Protein AF-A0A954LG78-F1 (afdb_monomer)

Sequence (142 aa):
MKSSSQIRTREELIYALCRAAEIEHGLTCIYLFAAFSMKRFLSEGLDEVQQDQVRNWEAVVLAVAKQEMEHLGIVCNLLNSIGAPQHFSRPNLPQPAEYYQTEFPFSLEPFSLATIQMFMEFEKPATNDFAEGEVEGDGLVP

Foldseek 3Di:
DPDPPDDDDPVSVLVVLLLLLQVLLLLLQQLVLQLVLFDQDVVVVDDPVRNVVNVVVSVVSVVVSVVSVVSLVVSQVVCVVSPHHRHNDYDDDFAACVVSVFPGTRHNDYHDPVSVVSVCRVPPDDPDPPPDDDPPPPDPDD

Radius of gyration: 19.02 Å; Cα contacts (8 Å, |Δi|>4): 124; chains: 1; bounding box: 38×39×64 Å

Structure (mmCIF, N/CA/C/O backbone):
data_AF-A0A954LG78-F1
#
_entry.id   AF-A0A954LG78-F1
#
loop_
_atom_site.group_PDB
_atom_site.id
_atom_site.type_symbol
_atom_site.label_atom_id
_atom_site.label_alt_id
_atom_site.label_comp_id
_atom_site.label_asym_id
_atom_site.label_entity_id
_atom_site.label_seq_id
_atom_site.pdbx_PDB_ins_code
_atom_site.Cartn_x
_atom_site.Cartn_y
_atom_site.Cartn_z
_atom_site.occupancy
_atom_site.B_iso_or_equiv
_atom_site.auth_seq_id
_atom_site.auth_comp_id
_atom_site.auth_asym_id
_atom_site.auth_atom_id
_atom_site.pdbx_PDB_model_num
ATOM 1 N N . MET A 1 1 ? -1.291 20.309 -20.235 1.00 33.53 1 MET A N 1
ATOM 2 C CA . MET A 1 1 ? -0.930 19.378 -21.328 1.00 33.53 1 MET A CA 1
ATOM 3 C C . MET A 1 1 ? -0.207 18.192 -20.706 1.00 33.53 1 MET A C 1
ATOM 5 O O . MET A 1 1 ? 0.973 18.323 -20.410 1.00 33.53 1 MET A O 1
ATOM 9 N N . LYS A 1 2 ? -0.892 17.077 -20.418 1.00 39.94 2 LYS A N 1
ATOM 10 C CA . LYS A 1 2 ? -0.197 15.839 -20.029 1.00 39.94 2 LYS A CA 1
ATOM 11 C C . LYS A 1 2 ? 0.334 15.217 -21.318 1.00 39.94 2 LYS A C 1
ATOM 13 O O . LYS A 1 2 ? -0.435 14.685 -22.109 1.00 39.94 2 LYS A O 1
ATOM 18 N N . SER A 1 3 ? 1.630 15.378 -21.574 1.00 42.88 3 SER A N 1
ATOM 19 C CA . SER A 1 3 ? 2.309 14.558 -22.572 1.00 42.88 3 SER A CA 1
ATOM 20 C C . SER A 1 3 ? 2.179 13.117 -22.097 1.00 42.88 3 SER A C 1
ATOM 22 O O . SER A 1 3 ? 2.699 12.796 -21.032 1.00 42.88 3 SER A O 1
ATOM 24 N N . SER A 1 4 ? 1.478 12.268 -22.849 1.00 53.97 4 SER A N 1
ATOM 25 C CA . SER A 1 4 ? 1.637 10.820 -22.719 1.00 53.97 4 SER A CA 1
ATOM 26 C C . SER A 1 4 ? 3.121 10.536 -22.943 1.00 53.97 4 SER A C 1
ATOM 28 O O . SER A 1 4 ? 3.626 10.653 -24.061 1.00 53.97 4 SER A O 1
ATOM 30 N N . SER A 1 5 ? 3.871 10.316 -21.863 1.00 66.12 5 SER A N 1
ATOM 31 C CA . SER A 1 5 ? 5.272 9.919 -21.938 1.00 66.12 5 SER A CA 1
ATOM 32 C C . SER A 1 5 ? 5.286 8.457 -22.351 1.00 66.12 5 SER A C 1
ATOM 34 O O . SER A 1 5 ? 5.368 7.556 -21.521 1.00 66.12 5 SER A O 1
ATOM 36 N N . GLN A 1 6 ? 5.097 8.236 -23.648 1.00 86.75 6 GLN A N 1
ATOM 37 C CA . GLN A 1 6 ? 5.183 6.925 -24.262 1.00 86.75 6 GLN A CA 1
ATOM 38 C C . GLN A 1 6 ? 6.526 6.291 -23.878 1.00 86.75 6 GLN A C 1
ATOM 40 O O . GLN A 1 6 ? 7.576 6.866 -24.162 1.00 86.75 6 GLN A O 1
ATOM 45 N N . ILE A 1 7 ? 6.484 5.121 -23.243 1.00 92.25 7 ILE A N 1
ATOM 46 C CA . ILE A 1 7 ? 7.669 4.312 -22.945 1.00 92.25 7 ILE A CA 1
ATOM 47 C C . ILE A 1 7 ? 8.190 3.757 -24.274 1.00 92.25 7 ILE A C 1
ATOM 49 O O . ILE A 1 7 ? 7.445 3.098 -24.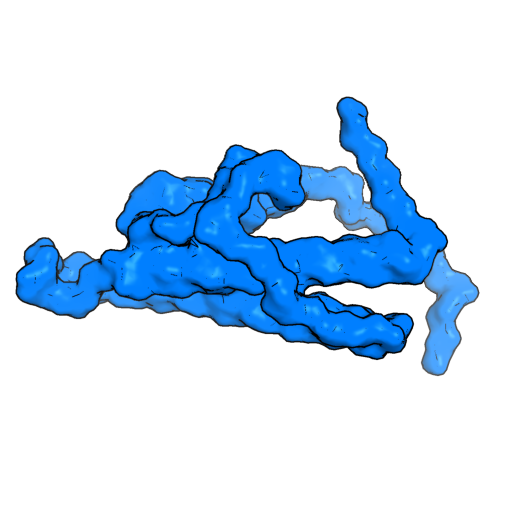999 1.00 92.25 7 ILE A O 1
ATOM 53 N N . ARG A 1 8 ? 9.443 4.055 -24.627 1.00 94.38 8 ARG A N 1
ATOM 54 C CA . ARG A 1 8 ? 10.042 3.695 -25.926 1.00 94.38 8 ARG A CA 1
ATOM 55 C C . ARG A 1 8 ? 11.259 2.793 -25.796 1.00 94.38 8 ARG A C 1
ATOM 57 O O . ARG A 1 8 ? 11.648 2.158 -26.772 1.00 94.38 8 ARG A O 1
ATOM 64 N N . THR A 1 9 ? 11.860 2.737 -24.615 1.00 96.12 9 THR A N 1
ATOM 65 C CA . THR A 1 9 ? 13.074 1.962 -24.350 1.00 96.12 9 THR A CA 1
ATOM 66 C C . THR A 1 9 ? 12.887 0.997 -23.185 1.00 96.12 9 THR A C 1
ATOM 68 O O . THR A 1 9 ? 12.005 1.162 -22.338 1.00 96.12 9 THR A O 1
ATOM 71 N N . ARG A 1 10 ? 13.747 -0.025 -23.126 1.00 96.75 10 ARG A N 1
ATOM 72 C CA . ARG A 1 10 ? 13.764 -0.989 -22.021 1.00 96.75 10 ARG A CA 1
ATOM 73 C C . ARG A 1 10 ? 14.113 -0.305 -20.700 1.00 96.75 10 ARG A C 1
ATOM 75 O O . ARG A 1 10 ? 13.547 -0.645 -19.669 1.00 96.75 10 ARG A O 1
ATOM 82 N N . GLU A 1 11 ? 15.021 0.660 -20.728 1.00 97.06 11 GLU A N 1
ATOM 83 C CA . GLU A 1 11 ? 15.466 1.412 -19.556 1.00 97.06 11 GLU A CA 1
ATOM 84 C C . GLU A 1 11 ? 14.338 2.284 -18.992 1.00 97.06 11 GLU A C 1
ATOM 86 O O . GLU A 1 11 ? 14.126 2.297 -17.781 1.00 97.06 11 GLU A O 1
ATOM 91 N N . GLU A 1 12 ? 13.564 2.946 -19.858 1.00 96.12 12 GLU A N 1
ATOM 92 C CA . GLU A 1 12 ? 12.360 3.685 -19.455 1.00 96.12 12 GLU A CA 1
ATOM 93 C C . GLU A 1 12 ? 11.303 2.756 -18.846 1.00 96.12 12 GLU A C 1
ATOM 95 O O . GLU A 1 12 ? 10.692 3.112 -17.839 1.00 96.12 12 GLU A O 1
ATOM 100 N N . LEU A 1 13 ? 11.113 1.556 -19.411 1.00 97.06 13 LEU A N 1
ATOM 101 C CA . LEU A 1 13 ? 10.191 0.562 -18.857 1.00 97.06 13 LEU A CA 1
ATOM 102 C C . LEU A 1 13 ? 10.637 0.091 -17.469 1.00 97.06 13 LEU A C 1
ATOM 104 O O . LEU A 1 13 ? 9.825 0.042 -16.550 1.00 97.06 13 LEU A O 1
ATOM 108 N N . ILE A 1 14 ? 11.923 -0.227 -17.299 1.00 98.06 14 ILE A N 1
ATOM 109 C CA . ILE A 1 14 ? 12.484 -0.623 -15.999 1.00 98.06 14 ILE A CA 1
ATOM 110 C C . ILE A 1 14 ? 12.296 0.497 -14.983 1.00 98.06 14 ILE A C 1
ATOM 112 O O . ILE A 1 14 ? 11.844 0.235 -13.873 1.00 98.06 14 ILE A O 1
ATOM 116 N N . TYR A 1 15 ? 12.595 1.741 -15.361 1.00 96.25 15 TYR A N 1
ATOM 117 C CA . TYR A 1 15 ? 12.385 2.887 -14.486 1.00 96.25 15 TYR A CA 1
ATOM 118 C C . TYR A 1 15 ? 10.914 3.008 -14.070 1.00 96.25 15 TYR A C 1
ATOM 120 O O . TYR A 1 15 ? 10.629 3.107 -12.879 1.00 96.25 15 TYR A O 1
ATOM 128 N N . ALA A 1 16 ? 9.979 2.932 -15.021 1.00 96.50 16 ALA A N 1
ATOM 129 C CA . ALA A 1 16 ? 8.548 2.990 -14.733 1.00 96.50 16 ALA A CA 1
ATOM 130 C C . ALA A 1 16 ? 8.090 1.853 -13.803 1.00 96.50 16 ALA A C 1
ATOM 132 O O . ALA A 1 16 ? 7.332 2.099 -12.869 1.00 96.50 16 ALA A O 1
ATOM 133 N N . LEU A 1 17 ? 8.589 0.631 -14.001 1.00 97.81 17 LEU A N 1
ATOM 134 C CA . LEU A 1 17 ? 8.281 -0.511 -13.139 1.00 97.81 17 LEU A CA 1
ATOM 135 C C . LEU A 1 17 ? 8.889 -0.368 -11.737 1.00 97.81 17 LEU A C 1
ATOM 137 O O . LEU A 1 17 ? 8.213 -0.659 -10.758 1.00 97.81 17 LEU A O 1
ATOM 141 N N . CYS A 1 18 ? 10.121 0.132 -11.597 1.00 97.88 18 CYS A N 1
ATOM 142 C CA . CYS A 1 18 ? 10.683 0.431 -10.275 1.00 97.88 18 CYS A CA 1
ATOM 143 C C . CYS A 1 18 ? 9.861 1.506 -9.553 1.00 97.88 18 CYS A C 1
ATOM 145 O O . CYS A 1 18 ? 9.597 1.383 -8.360 1.00 97.88 18 CYS A O 1
ATOM 147 N N . ARG A 1 19 ? 9.398 2.529 -10.281 1.00 96.88 19 ARG A N 1
ATOM 148 C CA . ARG A 1 19 ? 8.498 3.559 -9.746 1.00 96.88 19 ARG A CA 1
ATOM 149 C C . ARG A 1 19 ? 7.151 2.984 -9.318 1.00 96.88 19 ARG A C 1
ATOM 151 O O . ARG A 1 19 ? 6.672 3.345 -8.249 1.00 96.88 19 ARG A O 1
ATOM 158 N N . ALA A 1 20 ? 6.578 2.070 -10.098 1.00 97.25 20 ALA A N 1
ATOM 159 C CA . ALA A 1 20 ? 5.372 1.350 -9.706 1.00 97.25 20 ALA A CA 1
ATOM 160 C C . ALA A 1 20 ? 5.614 0.538 -8.424 1.00 97.25 20 ALA A C 1
ATOM 162 O O . ALA A 1 20 ? 4.882 0.703 -7.459 1.00 97.25 20 ALA A O 1
ATOM 163 N N . ALA A 1 21 ? 6.700 -0.237 -8.344 1.00 98.31 21 ALA A N 1
ATOM 164 C CA . ALA A 1 21 ? 7.028 -1.022 -7.152 1.00 98.31 21 ALA A CA 1
ATOM 165 C C . ALA A 1 21 ? 7.172 -0.161 -5.881 1.00 98.31 21 ALA A C 1
ATOM 167 O O . ALA A 1 21 ? 6.738 -0.561 -4.801 1.00 98.31 21 ALA A O 1
ATOM 168 N N . GLU A 1 22 ? 7.749 1.039 -6.000 1.00 97.88 22 GLU A N 1
ATOM 169 C CA . GLU A 1 22 ? 7.823 2.004 -4.897 1.00 97.88 22 GLU A CA 1
ATOM 170 C C . GLU A 1 22 ? 6.442 2.465 -4.420 1.00 97.88 22 GLU A C 1
ATOM 172 O O . GLU A 1 22 ? 6.231 2.584 -3.209 1.00 97.88 22 GLU A O 1
ATOM 177 N N . ILE A 1 23 ? 5.519 2.705 -5.358 1.00 97.19 23 ILE A N 1
ATOM 178 C CA . ILE A 1 23 ? 4.135 3.101 -5.077 1.00 97.19 23 ILE A CA 1
ATOM 179 C C . ILE A 1 23 ? 3.399 1.963 -4.367 1.00 97.19 23 ILE A C 1
ATOM 181 O O . ILE A 1 23 ? 2.952 2.179 -3.243 1.00 97.19 23 ILE A O 1
ATOM 185 N N . GLU A 1 24 ? 3.368 0.756 -4.943 1.00 98.12 24 GLU A N 1
ATOM 186 C CA . GLU A 1 24 ? 2.668 -0.411 -4.371 1.00 98.12 24 GLU A CA 1
ATOM 187 C C . GLU A 1 24 ? 3.184 -0.731 -2.954 1.00 98.12 24 GLU A C 1
ATOM 189 O O . GLU A 1 24 ? 2.428 -0.937 -2.000 1.00 98.12 24 GLU A O 1
ATOM 194 N N . HIS A 1 25 ? 4.509 -0.701 -2.758 1.00 98.25 25 HIS A N 1
ATOM 195 C CA . HIS A 1 25 ? 5.101 -0.921 -1.437 1.00 98.25 25 HIS A CA 1
ATOM 196 C C . HIS A 1 25 ? 4.804 0.239 -0.468 1.00 98.25 25 HIS A C 1
ATOM 198 O O . HIS A 1 25 ? 4.597 0.032 0.732 1.00 98.25 25 HIS A O 1
ATOM 204 N N . GLY A 1 26 ? 4.801 1.480 -0.960 1.00 97.69 26 GLY A N 1
ATOM 205 C CA . GLY A 1 26 ? 4.391 2.665 -0.209 1.00 97.69 26 GLY A CA 1
ATOM 206 C C . GLY A 1 26 ? 2.962 2.543 0.316 1.00 97.69 26 GLY A C 1
ATOM 207 O O . GLY A 1 26 ? 2.756 2.627 1.529 1.00 97.69 26 GLY A O 1
ATOM 208 N N . LEU A 1 27 ? 2.015 2.280 -0.584 1.00 97.75 27 LEU A N 1
ATOM 209 C CA . LEU A 1 27 ? 0.595 2.106 -0.293 1.00 97.75 27 LEU A CA 1
ATOM 210 C C . LEU A 1 27 ? 0.360 0.944 0.670 1.00 97.75 27 LEU A C 1
ATOM 212 O O . LEU A 1 27 ? -0.290 1.141 1.696 1.00 97.75 27 LEU A O 1
ATOM 216 N N . THR A 1 28 ? 1.003 -0.209 0.449 1.00 98.38 28 THR A N 1
ATOM 217 C CA . THR A 1 28 ? 0.979 -1.344 1.391 1.00 98.38 28 THR A CA 1
ATOM 218 C C . THR A 1 28 ? 1.265 -0.889 2.830 1.00 98.38 28 THR A C 1
ATOM 220 O O . THR A 1 28 ? 0.520 -1.209 3.757 1.00 98.38 28 THR A O 1
ATOM 223 N N . CYS A 1 29 ? 2.343 -0.124 3.047 1.00 98.25 29 CYS A N 1
ATOM 224 C CA . CYS A 1 29 ? 2.702 0.351 4.385 1.00 98.25 29 CYS A CA 1
ATOM 225 C C . CYS A 1 29 ? 1.686 1.339 4.966 1.00 98.25 29 CYS A C 1
ATOM 227 O O . CYS A 1 29 ? 1.414 1.282 6.166 1.00 98.25 29 CYS A O 1
ATOM 229 N N . ILE A 1 30 ? 1.148 2.238 4.142 1.00 98.31 30 ILE A N 1
ATOM 230 C CA . ILE A 1 30 ? 0.159 3.231 4.570 1.00 98.31 30 ILE A CA 1
ATOM 231 C C . ILE A 1 30 ? -1.139 2.529 5.000 1.00 98.31 30 ILE A C 1
ATOM 233 O O . ILE A 1 30 ? -1.640 2.796 6.094 1.00 98.31 30 ILE A O 1
ATOM 237 N N . TYR A 1 31 ? -1.639 1.581 4.202 1.00 98.69 31 TYR A N 1
ATOM 238 C CA . TYR A 1 31 ? -2.837 0.807 4.532 1.00 98.69 31 TYR A CA 1
ATOM 239 C C . TYR A 1 31 ? -2.654 -0.027 5.805 1.00 98.69 31 TYR A C 1
ATOM 241 O O . TYR A 1 31 ? -3.519 -0.007 6.682 1.00 98.69 31 TYR A O 1
ATOM 249 N N . LEU A 1 32 ? -1.511 -0.710 5.958 1.00 98.75 32 LEU A N 1
ATOM 250 C CA . LEU A 1 32 ? -1.203 -1.472 7.175 1.00 98.75 32 LEU A CA 1
ATOM 251 C C . LEU A 1 32 ? -1.164 -0.581 8.419 1.00 98.75 32 LEU A C 1
ATOM 253 O O . LEU A 1 32 ? -1.705 -0.955 9.458 1.00 98.75 32 LEU A O 1
ATOM 257 N N . PHE A 1 33 ? -0.535 0.591 8.327 1.00 98.69 33 PHE A N 1
ATOM 258 C CA . PHE A 1 33 ? -0.465 1.520 9.450 1.00 98.69 33 PHE A CA 1
ATOM 259 C C . PHE A 1 33 ? -1.857 2.008 9.861 1.00 98.69 33 PHE A C 1
ATOM 261 O O . PHE A 1 33 ? -2.196 1.962 11.045 1.00 98.69 33 PHE A O 1
ATOM 268 N N . ALA A 1 34 ? -2.686 2.407 8.891 1.00 98.62 34 ALA A N 1
ATOM 269 C CA . ALA A 1 34 ? -4.057 2.821 9.157 1.00 98.62 34 ALA A CA 1
ATOM 270 C C . ALA A 1 34 ? -4.859 1.688 9.816 1.00 98.62 34 ALA A C 1
ATOM 272 O O . ALA A 1 34 ? -5.436 1.906 10.881 1.00 98.62 34 ALA A O 1
ATOM 273 N N . ALA A 1 35 ? -4.825 0.469 9.266 1.00 98.62 35 ALA A N 1
ATOM 274 C CA . ALA A 1 35 ? -5.506 -0.689 9.849 1.00 98.62 35 ALA A CA 1
ATOM 275 C C . ALA A 1 35 ? -5.063 -0.959 11.297 1.00 98.62 35 ALA A C 1
ATOM 277 O O . ALA A 1 35 ? -5.892 -1.104 12.192 1.00 98.62 35 ALA A O 1
ATOM 278 N N . PHE A 1 36 ? -3.755 -0.953 11.563 1.00 98.50 36 PHE A N 1
ATOM 279 C CA . PHE A 1 36 ? -3.212 -1.241 12.894 1.00 98.50 36 PHE A CA 1
ATOM 280 C C . PHE A 1 36 ? -3.363 -0.110 13.913 1.00 98.50 36 PHE A C 1
ATOM 282 O O . PHE A 1 36 ? -3.108 -0.327 15.096 1.00 98.50 36 PHE A O 1
ATOM 289 N N . SER A 1 37 ? -3.801 1.072 13.487 1.00 98.38 37 SER A N 1
ATOM 290 C CA . SER A 1 37 ? -4.158 2.168 14.392 1.00 98.38 37 SER A CA 1
ATOM 291 C C . SER A 1 37 ? -5.612 2.112 14.886 1.00 98.38 37 SER A C 1
ATOM 293 O O . SER A 1 37 ? -5.995 2.895 15.757 1.00 98.38 37 SER A O 1
ATOM 295 N N . MET A 1 38 ? -6.437 1.218 14.328 1.00 98.38 38 MET A N 1
ATOM 296 C CA . MET A 1 38 ? -7.838 1.061 14.717 1.00 98.38 38 MET A CA 1
ATOM 297 C C . MET A 1 38 ? -7.954 0.427 16.109 1.00 98.38 38 MET A C 1
ATOM 299 O O . MET A 1 38 ? -7.166 -0.440 16.488 1.00 98.38 38 MET A O 1
ATOM 303 N N . LYS A 1 39 ? -8.970 0.848 16.868 1.00 97.88 39 LYS A N 1
ATOM 304 C CA . LYS A 1 39 ? -9.302 0.260 18.174 1.00 97.88 39 LYS A CA 1
ATOM 305 C C . LYS A 1 39 ? -9.733 -1.200 18.011 1.00 97.88 39 LYS A C 1
ATOM 307 O O . LYS A 1 39 ? -10.419 -1.541 17.054 1.00 97.88 39 LYS A O 1
ATOM 312 N N . ARG A 1 40 ? -9.392 -2.057 18.971 1.00 96.44 40 ARG A N 1
ATOM 313 C CA . ARG A 1 40 ? -9.657 -3.506 18.930 1.00 96.44 40 ARG A CA 1
ATOM 314 C C . ARG A 1 40 ? -10.471 -4.015 20.111 1.00 96.44 40 ARG A C 1
ATOM 316 O O . ARG A 1 40 ? -11.118 -5.054 19.991 1.00 96.44 40 ARG A O 1
ATOM 323 N N . PHE A 1 41 ? -10.457 -3.318 21.241 1.00 96.38 41 PHE A N 1
ATOM 324 C CA . PHE A 1 41 ? -11.014 -3.794 22.504 1.00 96.38 41 PHE A CA 1
ATOM 325 C C . PHE A 1 41 ? -12.101 -2.864 23.050 1.00 96.38 41 PHE A C 1
ATOM 327 O O . PHE A 1 41 ? -12.016 -1.643 22.932 1.00 96.38 4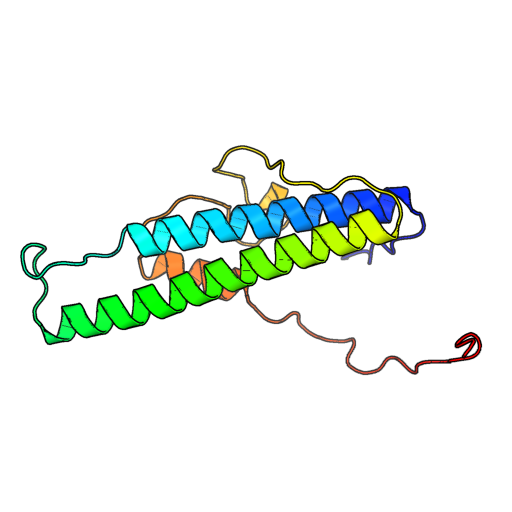1 PHE A O 1
ATOM 334 N N . LEU A 1 42 ? -13.082 -3.438 23.757 1.00 96.31 42 LEU A N 1
ATOM 335 C CA . LEU A 1 42 ? -14.128 -2.679 24.462 1.00 96.31 42 LEU A CA 1
ATOM 336 C C . LEU A 1 42 ? -13.542 -1.672 25.471 1.00 96.31 42 LEU A C 1
ATOM 338 O O . LEU A 1 42 ? -14.075 -0.579 25.653 1.00 96.31 42 LEU A O 1
ATOM 342 N N . SER A 1 43 ? -12.389 -1.992 26.078 1.00 96.94 43 SER A N 1
ATOM 343 C CA . SER A 1 43 ? -11.669 -1.104 27.005 1.00 96.94 43 SER A CA 1
ATOM 344 C C . SER A 1 43 ? -11.173 0.197 26.369 1.00 96.94 43 SER A C 1
ATOM 346 O O . SER A 1 43 ? -10.804 1.122 27.085 1.00 96.94 43 SER A O 1
ATOM 348 N N . GLU A 1 44 ? -11.165 0.292 25.039 1.00 96.06 44 GLU A N 1
ATOM 349 C CA . GLU A 1 44 ? -10.802 1.503 24.297 1.00 96.06 44 GLU A CA 1
ATOM 350 C C . GLU A 1 44 ? -12.009 2.432 24.070 1.00 96.06 44 GLU A C 1
ATOM 352 O O . GLU A 1 44 ? -11.924 3.409 23.318 1.00 96.06 44 GLU A O 1
ATOM 357 N N . GLY A 1 45 ? -13.140 2.148 24.726 1.00 96.62 45 GLY A N 1
ATOM 358 C CA . GLY A 1 45 ? -14.365 2.943 24.657 1.00 96.62 45 GLY A CA 1
ATOM 359 C C . GLY A 1 45 ? -15.239 2.608 23.452 1.00 96.62 45 GLY A C 1
ATOM 360 O O . GLY A 1 45 ? -15.870 3.510 22.908 1.00 96.62 45 GLY A O 1
ATOM 361 N N . LEU A 1 46 ? -15.226 1.345 23.016 1.00 97.38 46 LEU A N 1
ATOM 362 C CA . LEU A 1 46 ? -16.160 0.809 22.026 1.00 97.38 46 LEU A CA 1
ATOM 363 C C . LEU A 1 46 ? -17.259 0.015 22.736 1.00 97.38 46 LEU A C 1
ATOM 365 O O . LEU A 1 46 ? -16.974 -0.697 23.701 1.00 97.38 46 LEU A O 1
ATOM 369 N N . ASP A 1 47 ? -18.487 0.092 22.233 1.00 97.88 47 ASP A N 1
ATOM 370 C CA . ASP A 1 47 ? -19.491 -0.940 22.505 1.00 97.88 47 ASP A CA 1
ATOM 371 C C . ASP A 1 47 ? -19.291 -2.170 21.591 1.00 97.88 47 ASP A C 1
ATOM 373 O O . ASP A 1 47 ? -18.467 -2.154 20.675 1.00 97.88 47 ASP A O 1
ATOM 377 N N . GLU A 1 48 ? -20.016 -3.262 21.852 1.00 97.69 48 GLU A N 1
ATOM 378 C CA . GLU A 1 48 ? -19.887 -4.520 21.093 1.00 97.69 48 GLU A CA 1
ATOM 379 C C . GLU A 1 48 ? -20.229 -4.349 19.604 1.00 97.69 48 GLU A C 1
ATOM 381 O O . GLU A 1 48 ? -19.555 -4.906 18.737 1.00 97.69 48 GLU A O 1
ATOM 386 N N . VAL A 1 49 ? -21.227 -3.519 19.288 1.00 98.06 49 VAL A N 1
ATOM 387 C CA . VAL A 1 49 ? -21.654 -3.265 17.905 1.00 98.06 49 VAL A CA 1
ATOM 388 C C . VAL A 1 49 ? -20.584 -2.468 17.160 1.00 98.06 49 VAL A C 1
ATOM 390 O O . VAL A 1 49 ? -20.236 -2.793 16.025 1.00 98.06 49 VAL A O 1
ATOM 393 N N . GLN A 1 50 ? -20.030 -1.442 17.800 1.00 97.94 50 GLN A N 1
ATOM 394 C CA . GLN A 1 50 ? -18.931 -0.643 17.273 1.00 97.94 50 GLN A CA 1
ATOM 395 C C . GLN A 1 50 ? -17.664 -1.479 17.109 1.00 97.94 50 GLN A C 1
ATOM 397 O O . GLN A 1 50 ? -16.974 -1.340 16.103 1.00 97.94 50 GLN A O 1
ATOM 402 N N . GLN A 1 51 ? -17.360 -2.368 18.056 1.00 98.19 51 GLN A N 1
ATOM 403 C CA . GLN A 1 51 ? -16.223 -3.278 17.946 1.00 98.19 51 GLN A CA 1
ATOM 404 C C . GLN A 1 51 ? -16.348 -4.167 16.706 1.00 98.19 51 GLN A C 1
ATOM 406 O O . GLN A 1 51 ? -15.389 -4.286 15.942 1.00 98.19 51 GLN A O 1
ATOM 411 N N . ASP A 1 52 ? -17.525 -4.737 16.453 1.00 98.12 52 ASP A N 1
ATOM 412 C CA . ASP A 1 52 ? -17.762 -5.539 15.253 1.00 98.12 52 ASP A CA 1
ATOM 413 C C . ASP A 1 52 ? -17.693 -4.715 13.960 1.00 98.12 52 ASP A C 1
ATOM 415 O O . ASP A 1 52 ? -17.132 -5.179 12.964 1.00 98.12 52 ASP A O 1
ATOM 419 N N . GLN A 1 53 ? -18.187 -3.473 13.960 1.00 98.06 53 GLN A N 1
ATOM 420 C CA . GLN A 1 53 ? -18.037 -2.559 12.822 1.00 98.06 53 GLN A CA 1
ATOM 421 C C . GLN A 1 53 ? -16.567 -2.250 12.526 1.00 98.06 53 GLN A C 1
ATOM 423 O O . GLN A 1 53 ? -16.133 -2.376 11.381 1.00 98.06 53 GLN A O 1
ATOM 428 N N . VAL A 1 54 ? -15.791 -1.900 13.554 1.00 98.12 54 VAL A N 1
ATOM 429 C CA . VAL A 1 54 ? -14.365 -1.581 13.422 1.00 98.12 54 VAL A CA 1
ATOM 430 C C . VAL A 1 54 ? -13.583 -2.798 12.936 1.00 98.12 54 VAL A C 1
ATOM 432 O O . VAL A 1 54 ? -12.772 -2.658 12.026 1.00 98.12 54 VAL A O 1
ATOM 435 N N . ARG A 1 55 ? -13.883 -4.001 13.442 1.00 98.12 55 ARG A N 1
ATOM 436 C CA . ARG A 1 55 ? -13.292 -5.253 12.940 1.00 98.12 55 ARG A CA 1
ATOM 437 C C . ARG A 1 55 ? -13.575 -5.484 11.456 1.00 98.12 55 ARG A C 1
ATOM 439 O O . ARG A 1 55 ? -12.685 -5.909 10.723 1.00 98.12 55 ARG A O 1
ATOM 446 N N . ASN A 1 56 ? -14.801 -5.221 11.006 1.00 98.19 56 ASN A N 1
ATOM 447 C CA . ASN A 1 56 ? -15.156 -5.360 9.594 1.00 98.19 56 ASN A CA 1
ATOM 448 C C . ASN A 1 56 ? -14.415 -4.335 8.726 1.00 98.19 56 ASN A C 1
ATOM 450 O O . ASN A 1 56 ? -13.919 -4.687 7.658 1.00 98.19 56 ASN A O 1
ATOM 454 N N . TRP A 1 57 ? -14.294 -3.086 9.181 1.00 98.25 57 TRP A N 1
ATOM 455 C CA . TRP A 1 57 ? -13.524 -2.062 8.471 1.00 98.25 57 TRP A CA 1
ATOM 456 C C . TRP A 1 57 ? -12.027 -2.387 8.426 1.00 98.25 57 TRP A C 1
ATOM 458 O O . TRP A 1 57 ? -11.428 -2.286 7.358 1.00 98.25 57 TRP A O 1
ATOM 468 N N . GLU A 1 58 ? -11.437 -2.839 9.538 1.00 98.44 58 GLU A N 1
ATOM 469 C CA . GLU A 1 58 ? -10.039 -3.289 9.594 1.00 98.44 58 GLU A CA 1
ATOM 470 C C . GLU A 1 58 ? -9.802 -4.418 8.582 1.00 98.44 58 GLU A C 1
ATOM 472 O O . GLU A 1 58 ? -8.841 -4.366 7.817 1.00 98.44 58 GLU A O 1
ATOM 477 N N . ALA A 1 59 ? -10.712 -5.395 8.504 1.00 98.50 59 ALA A N 1
ATOM 478 C CA . ALA A 1 59 ? -10.618 -6.488 7.539 1.00 98.50 59 ALA A CA 1
ATOM 479 C C . ALA A 1 59 ? -10.631 -6.002 6.079 1.00 98.50 59 ALA A C 1
ATOM 481 O O . ALA A 1 59 ? -9.887 -6.537 5.259 1.00 98.50 59 ALA A O 1
ATOM 482 N N . VAL A 1 60 ? -11.429 -4.979 5.753 1.00 98.38 60 VAL A N 1
ATOM 483 C CA . VAL A 1 60 ? -11.450 -4.377 4.408 1.00 98.38 60 VAL A CA 1
ATOM 484 C C . VAL A 1 60 ? -10.126 -3.676 4.102 1.00 98.38 60 VAL A C 1
ATOM 486 O O . VAL A 1 60 ? -9.540 -3.930 3.053 1.00 98.38 60 VAL A O 1
ATOM 489 N N . VAL A 1 61 ? -9.610 -2.848 5.015 1.00 98.31 61 VAL A N 1
ATOM 490 C CA . VAL A 1 61 ? -8.334 -2.138 4.802 1.00 98.31 61 VAL A CA 1
ATOM 491 C C . VAL A 1 61 ? -7.166 -3.125 4.683 1.00 98.31 61 VAL A C 1
ATOM 493 O O . VAL A 1 61 ? -6.302 -2.961 3.825 1.00 98.31 61 VAL A O 1
ATOM 496 N N . LEU A 1 62 ? -7.155 -4.192 5.488 1.00 98.75 62 LEU A N 1
ATOM 497 C CA . LEU A 1 62 ? -6.152 -5.256 5.386 1.00 98.75 62 LEU A CA 1
ATOM 498 C C . LEU A 1 62 ? -6.264 -6.051 4.080 1.00 98.75 62 LEU A C 1
ATOM 500 O O . LEU A 1 62 ? -5.242 -6.493 3.554 1.00 98.75 62 LEU A O 1
ATOM 504 N N . ALA A 1 63 ? -7.474 -6.234 3.547 1.00 98.69 63 ALA A N 1
ATOM 505 C CA . ALA A 1 63 ? -7.659 -6.862 2.244 1.00 98.69 63 ALA A CA 1
ATOM 506 C C . ALA A 1 63 ? -7.046 -6.010 1.123 1.00 98.69 63 ALA A C 1
ATOM 508 O O . ALA A 1 63 ? -6.336 -6.564 0.288 1.00 98.69 63 ALA A O 1
ATOM 509 N N . VAL A 1 64 ? -7.230 -4.685 1.159 1.00 98.31 64 VAL A N 1
ATOM 510 C CA . VAL A 1 64 ? -6.577 -3.757 0.217 1.00 98.31 64 VAL A CA 1
ATOM 511 C C . VAL A 1 64 ? -5.058 -3.805 0.381 1.00 98.31 64 VAL A C 1
ATOM 513 O O . VAL A 1 64 ? -4.350 -4.045 -0.586 1.00 98.31 64 VAL A O 1
ATOM 516 N N . ALA A 1 65 ? -4.536 -3.726 1.611 1.00 98.62 65 ALA A N 1
ATOM 517 C CA . ALA A 1 65 ? -3.094 -3.845 1.856 1.00 98.62 65 ALA A CA 1
ATOM 518 C C . ALA A 1 65 ? -2.493 -5.142 1.284 1.00 98.62 65 ALA A C 1
ATOM 520 O O . ALA A 1 65 ? -1.356 -5.153 0.818 1.00 98.62 65 ALA A O 1
ATOM 521 N N . LYS A 1 66 ? -3.246 -6.247 1.324 1.00 98.75 66 LYS A N 1
ATOM 522 C CA . LYS A 1 66 ? -2.840 -7.509 0.703 1.00 98.75 66 LYS A CA 1
ATOM 523 C C . LYS A 1 66 ? -2.836 -7.415 -0.828 1.00 98.75 66 LYS A C 1
ATOM 525 O O . LYS A 1 66 ? -1.917 -7.953 -1.439 1.00 98.75 66 LYS A O 1
ATOM 530 N N . GLN A 1 67 ? -3.820 -6.757 -1.439 1.00 98.50 67 GLN A N 1
ATOM 531 C CA . GLN A 1 67 ? -3.850 -6.532 -2.890 1.00 98.50 67 GLN A CA 1
ATOM 532 C C . GLN A 1 67 ? -2.629 -5.726 -3.350 1.00 98.50 67 GLN A C 1
ATOM 534 O O . GLN A 1 67 ? -1.965 -6.138 -4.295 1.00 98.50 67 GLN A O 1
ATOM 539 N N . GLU A 1 68 ? -2.225 -4.698 -2.603 1.00 98.50 68 GLU A N 1
ATOM 540 C CA . GLU A 1 68 ? -0.997 -3.937 -2.889 1.00 98.50 68 GLU A CA 1
ATOM 541 C C . GLU A 1 68 ? 0.274 -4.812 -2.833 1.00 98.50 68 GLU A C 1
ATOM 543 O O . GLU A 1 6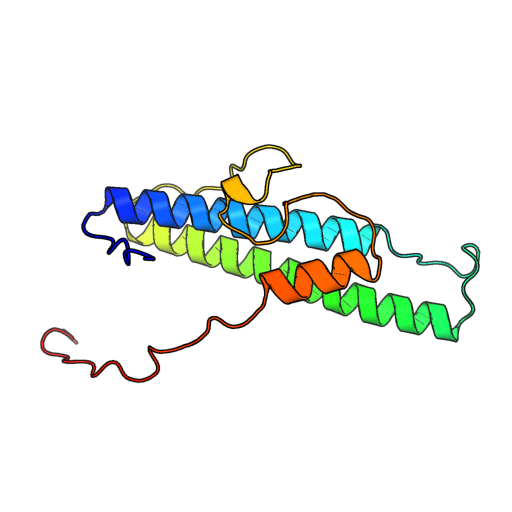8 ? 1.189 -4.676 -3.648 1.00 98.50 68 GLU A O 1
ATOM 548 N N . MET A 1 69 ? 0.3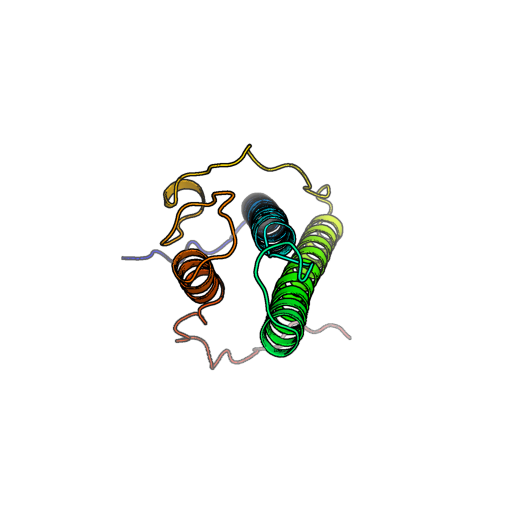37 -5.788 -1.915 1.00 98.62 69 MET A N 1
ATOM 549 C CA . MET A 1 69 ? 1.429 -6.775 -1.899 1.00 98.62 69 MET A CA 1
ATOM 550 C C . MET A 1 69 ? 1.399 -7.688 -3.133 1.00 98.62 69 MET A C 1
ATOM 552 O O . MET A 1 69 ? 2.454 -8.058 -3.656 1.00 98.62 69 MET A O 1
ATOM 556 N N . GLU A 1 70 ? 0.204 -8.070 -3.592 1.00 98.62 70 GLU A N 1
ATOM 557 C CA . GLU A 1 70 ? 0.020 -8.853 -4.817 1.00 98.62 70 GLU A CA 1
ATOM 558 C C . GLU A 1 70 ? 0.465 -8.042 -6.047 1.00 98.62 70 GLU A C 1
ATOM 560 O O . GLU A 1 70 ? 1.215 -8.563 -6.876 1.00 98.62 70 GLU A O 1
ATOM 565 N N . HIS A 1 71 ? 0.116 -6.755 -6.125 1.00 98.38 71 HIS A N 1
ATOM 566 C CA . HIS A 1 71 ? 0.565 -5.841 -7.177 1.00 98.38 71 HIS A CA 1
ATOM 567 C C . HIS A 1 71 ? 2.086 -5.673 -7.189 1.00 98.38 71 HIS A C 1
ATOM 569 O O . HIS A 1 71 ? 2.713 -5.839 -8.238 1.00 98.38 71 HIS A O 1
ATOM 575 N N . LEU A 1 72 ? 2.714 -5.448 -6.029 1.00 98.56 72 LEU A N 1
ATOM 576 C CA . LEU A 1 72 ? 4.174 -5.411 -5.912 1.00 98.56 72 LEU A CA 1
ATOM 577 C C . LEU A 1 72 ? 4.813 -6.707 -6.437 1.00 98.56 72 LEU A C 1
ATOM 579 O O . LEU A 1 72 ? 5.822 -6.668 -7.149 1.00 98.56 72 LEU A O 1
ATOM 583 N N . GLY A 1 73 ? 4.210 -7.857 -6.124 1.00 98.44 73 GLY A N 1
ATOM 584 C CA . GLY A 1 73 ? 4.617 -9.155 -6.658 1.00 98.44 73 GLY A CA 1
ATOM 585 C C . GLY A 1 73 ? 4.525 -9.221 -8.185 1.00 98.44 73 GLY A C 1
ATOM 586 O O . GLY A 1 73 ? 5.467 -9.673 -8.839 1.00 98.44 73 GLY A O 1
ATOM 587 N N . ILE A 1 74 ? 3.431 -8.723 -8.768 1.00 98.62 74 ILE A N 1
ATOM 588 C CA . ILE A 1 74 ? 3.242 -8.637 -10.224 1.00 98.62 74 ILE A CA 1
ATOM 589 C C . ILE A 1 74 ? 4.307 -7.736 -10.857 1.00 98.62 74 ILE A C 1
ATOM 591 O O . ILE A 1 74 ? 4.967 -8.162 -11.804 1.00 98.62 74 ILE A O 1
ATOM 595 N N . VAL A 1 75 ? 4.542 -6.536 -10.323 1.00 98.44 75 VAL A N 1
ATOM 596 C CA . VAL A 1 75 ? 5.565 -5.607 -10.834 1.00 98.44 75 VAL A CA 1
ATOM 597 C C . VAL A 1 75 ? 6.959 -6.239 -10.784 1.00 98.44 75 VAL A C 1
ATOM 599 O O . VAL A 1 75 ? 7.712 -6.169 -11.757 1.00 98.44 75 VAL A O 1
ATOM 602 N N . CYS A 1 76 ? 7.291 -6.935 -9.695 1.00 98.38 76 CYS A N 1
ATOM 603 C CA . CYS A 1 76 ? 8.538 -7.690 -9.582 1.00 98.38 76 CYS A CA 1
ATOM 604 C C . CYS A 1 76 ? 8.649 -8.812 -10.627 1.00 98.38 76 CYS A C 1
ATOM 606 O O . CYS A 1 76 ? 9.727 -9.036 -11.179 1.00 98.38 76 CYS A O 1
ATOM 608 N N . ASN A 1 77 ? 7.551 -9.511 -10.924 1.00 98.38 77 ASN A N 1
ATOM 609 C CA . ASN A 1 77 ? 7.524 -10.533 -11.970 1.00 98.38 77 ASN A CA 1
ATOM 610 C C . ASN A 1 77 ? 7.707 -9.924 -13.368 1.00 98.38 77 ASN A C 1
ATOM 612 O O . ASN A 1 77 ? 8.430 -10.494 -14.186 1.00 98.38 77 ASN A O 1
ATOM 616 N N . LEU A 1 78 ? 7.127 -8.747 -13.629 1.00 98.38 78 LEU A N 1
ATOM 617 C CA . LEU A 1 78 ? 7.333 -8.008 -14.876 1.00 98.38 78 LEU A CA 1
ATOM 618 C C . LEU A 1 78 ? 8.799 -7.589 -15.042 1.00 98.38 78 LEU A C 1
ATOM 620 O O . LEU A 1 78 ? 9.378 -7.850 -16.096 1.00 98.38 78 LEU A O 1
ATOM 624 N N . LEU A 1 79 ? 9.429 -7.036 -13.999 1.00 98.50 79 LEU A N 1
ATOM 625 C CA . LEU A 1 79 ? 10.865 -6.719 -13.994 1.00 98.50 79 LEU A CA 1
ATOM 626 C C . LEU A 1 79 ? 11.718 -7.954 -14.317 1.00 98.50 79 LEU A C 1
ATOM 628 O O . LEU A 1 79 ? 12.554 -7.911 -15.225 1.00 98.50 79 LEU A O 1
ATOM 632 N N . ASN A 1 80 ? 11.451 -9.078 -13.646 1.00 98.12 80 ASN A N 1
ATOM 633 C CA . ASN A 1 80 ? 12.150 -10.338 -13.902 1.00 98.12 80 ASN A CA 1
ATOM 634 C C . ASN A 1 80 ? 11.985 -10.809 -15.357 1.00 98.12 80 ASN A C 1
ATOM 636 O O . ASN A 1 80 ? 12.958 -11.247 -15.970 1.00 98.12 80 ASN A O 1
ATOM 640 N N . SER A 1 81 ? 10.781 -10.692 -15.930 1.00 98.19 81 SER A N 1
ATOM 641 C CA . SER A 1 81 ? 10.486 -11.159 -17.295 1.00 98.19 81 SER A CA 1
ATOM 642 C C . SER A 1 81 ? 11.308 -10.451 -18.378 1.00 98.19 81 SER A C 1
ATOM 644 O O . SER A 1 81 ? 11.603 -11.043 -19.414 1.00 98.19 81 SER A O 1
ATOM 646 N N . ILE A 1 82 ? 11.741 -9.214 -18.116 1.00 97.31 82 ILE A N 1
ATOM 647 C CA . ILE A 1 82 ? 12.582 -8.418 -19.020 1.00 97.31 82 ILE A CA 1
ATOM 648 C C . ILE A 1 82 ? 14.064 -8.425 -18.615 1.00 97.31 82 ILE A C 1
ATOM 650 O O . ILE A 1 82 ? 14.858 -7.633 -19.135 1.00 97.31 82 ILE A O 1
ATOM 654 N N . GLY A 1 83 ? 14.458 -9.300 -17.683 1.00 97.62 83 GLY A N 1
ATOM 655 C CA . GLY A 1 83 ? 15.835 -9.450 -17.205 1.00 97.62 83 GLY A CA 1
ATOM 656 C C . GLY A 1 83 ? 16.324 -8.297 -16.323 1.00 97.62 83 GLY A C 1
ATOM 657 O 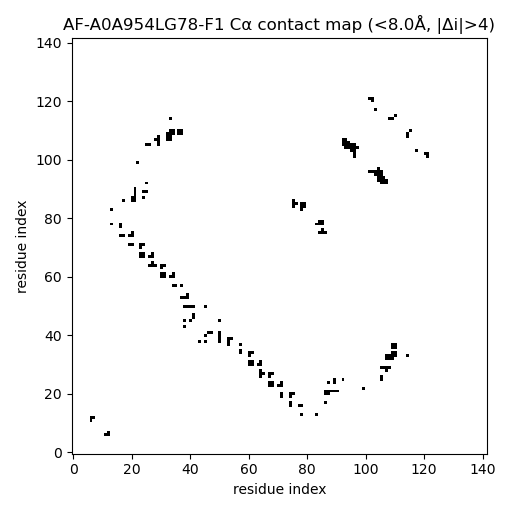O . GLY A 1 83 ? 17.518 -7.995 -16.323 1.00 97.62 83 GLY A O 1
ATOM 658 N N . ALA A 1 84 ? 15.420 -7.601 -15.634 1.00 98.00 84 ALA A N 1
ATOM 659 C CA . ALA A 1 84 ? 15.748 -6.601 -14.622 1.00 98.00 84 ALA A CA 1
ATOM 660 C C . ALA A 1 84 ? 15.609 -7.202 -13.208 1.00 98.00 84 ALA A C 1
ATOM 662 O O . ALA A 1 84 ? 14.820 -8.128 -13.019 1.00 98.00 84 ALA A O 1
ATOM 663 N N . PRO A 1 85 ? 16.363 -6.713 -12.206 1.00 97.50 85 PRO A N 1
ATOM 664 C CA . PRO A 1 85 ? 16.204 -7.170 -10.830 1.00 97.50 85 PRO A CA 1
ATOM 665 C C . PRO A 1 85 ? 14.870 -6.697 -10.236 1.00 97.50 85 PRO A C 1
ATOM 667 O O . PRO A 1 85 ? 14.343 -5.651 -10.611 1.00 97.50 85 PRO A O 1
ATOM 670 N N . GLN A 1 86 ? 14.357 -7.447 -9.261 1.00 96.31 86 GLN A N 1
ATOM 671 C CA . GLN A 1 86 ? 13.216 -7.029 -8.442 1.00 96.31 86 GLN A CA 1
ATOM 672 C C . GLN A 1 86 ? 13.553 -5.762 -7.640 1.00 96.31 86 GLN A C 1
ATOM 674 O O . GLN A 1 86 ? 14.687 -5.595 -7.184 1.00 96.31 86 GLN A O 1
ATOM 679 N N . HIS A 1 87 ? 12.559 -4.897 -7.417 1.00 96.88 87 HIS A N 1
ATOM 680 C CA . HIS A 1 87 ? 12.736 -3.620 -6.721 1.00 96.88 87 HIS A CA 1
ATOM 681 C C . HIS A 1 87 ? 11.859 -3.553 -5.469 1.00 96.88 87 HIS A C 1
ATOM 683 O O . HIS A 1 87 ? 10.658 -3.340 -5.555 1.00 96.88 87 HIS A O 1
ATOM 689 N N . PHE A 1 88 ? 12.464 -3.740 -4.294 1.00 94.94 88 PHE A N 1
ATOM 690 C CA . PHE A 1 88 ? 11.774 -3.644 -2.994 1.00 94.94 88 PHE A CA 1
ATOM 691 C C . PHE A 1 88 ? 12.096 -2.351 -2.236 1.00 94.94 88 PHE A C 1
ATOM 693 O O . PHE A 1 88 ? 11.502 -2.063 -1.193 1.00 94.94 88 PHE A O 1
ATOM 700 N N . SER A 1 89 ? 13.070 -1.581 -2.721 1.00 93.75 89 SER A N 1
ATOM 701 C CA . SER A 1 89 ? 13.463 -0.321 -2.105 1.00 93.75 89 SER A CA 1
ATOM 702 C C . SER A 1 89 ? 12.439 0.763 -2.408 1.00 93.75 89 SER A C 1
ATOM 704 O O . SER A 1 89 ? 11.922 0.846 -3.513 1.00 93.75 89 SER A O 1
ATOM 706 N N . ARG A 1 90 ? 12.179 1.616 -1.422 1.00 94.00 90 ARG A N 1
ATOM 707 C CA . ARG A 1 90 ? 11.393 2.840 -1.573 1.00 94.00 90 ARG A CA 1
ATOM 708 C C . ARG A 1 90 ? 11.959 3.910 -0.637 1.00 94.00 90 ARG A C 1
ATOM 710 O O . ARG A 1 90 ? 12.589 3.550 0.364 1.00 94.00 90 ARG A O 1
ATOM 717 N N . PRO A 1 91 ? 11.781 5.206 -0.922 1.00 94.50 91 PRO A N 1
ATOM 718 C CA . PRO A 1 91 ? 12.201 6.254 0.003 1.00 94.50 91 PRO A CA 1
ATOM 719 C C . PRO A 1 91 ? 11.451 6.164 1.345 1.00 94.50 91 PRO A C 1
ATOM 721 O O . PRO A 1 91 ? 10.365 5.592 1.447 1.00 94.50 91 PRO A O 1
ATOM 724 N N . ASN A 1 92 ? 12.018 6.737 2.407 1.00 95.19 92 ASN A N 1
ATOM 725 C CA . ASN A 1 92 ? 11.349 6.760 3.710 1.00 95.19 92 ASN A CA 1
ATOM 726 C C . ASN A 1 92 ? 10.086 7.628 3.672 1.00 95.19 92 ASN A C 1
ATOM 728 O O . ASN A 1 92 ? 10.075 8.676 3.039 1.00 95.19 92 ASN A O 1
ATOM 732 N N . LEU A 1 93 ? 9.035 7.215 4.380 1.00 95.81 93 LEU A N 1
ATOM 733 C CA . LEU A 1 93 ? 7.835 8.034 4.557 1.00 95.81 93 LEU A CA 1
ATOM 734 C C . LEU A 1 93 ? 8.093 9.132 5.614 1.00 95.81 93 LEU A C 1
ATOM 736 O O . LEU A 1 93 ? 8.850 8.878 6.556 1.00 95.81 93 LEU A O 1
ATOM 740 N N . PRO A 1 94 ? 7.468 10.319 5.499 1.00 97.12 94 PRO A N 1
ATOM 741 C CA . PRO A 1 94 ? 6.515 10.706 4.458 1.00 97.12 94 PRO A CA 1
ATOM 742 C C . PRO A 1 94 ? 7.187 11.099 3.130 1.00 97.12 94 PRO A C 1
ATOM 744 O O . PRO A 1 94 ? 8.342 11.519 3.109 1.00 97.12 94 PRO A O 1
ATOM 747 N N . GLN A 1 95 ? 6.443 10.994 2.028 1.00 96.94 95 GLN A N 1
ATOM 748 C CA . GLN A 1 95 ? 6.820 11.546 0.724 1.00 96.94 95 GLN A CA 1
ATOM 749 C C . GLN A 1 95 ? 5.796 12.589 0.265 1.00 96.94 95 GLN A C 1
ATOM 751 O O . GLN A 1 95 ? 4.592 12.364 0.418 1.00 96.94 95 GLN A O 1
ATOM 756 N N . PRO A 1 96 ? 6.249 13.728 -0.285 1.00 96.25 96 PRO A N 1
ATOM 757 C CA . PRO A 1 96 ? 5.351 14.762 -0.778 1.00 96.25 96 PRO A CA 1
ATOM 758 C C . PRO A 1 96 ? 4.597 14.268 -2.024 1.00 96.25 96 PRO A C 1
ATOM 760 O O . PRO A 1 96 ? 5.083 13.393 -2.743 1.00 96.25 96 PRO A O 1
ATOM 763 N N . ALA A 1 97 ? 3.410 14.817 -2.278 1.00 93.19 97 ALA A N 1
ATOM 764 C CA . ALA A 1 97 ? 2.518 14.362 -3.348 1.00 93.19 97 ALA A CA 1
ATOM 765 C C . ALA A 1 97 ? 3.178 14.474 -4.739 1.00 93.19 97 ALA A C 1
ATOM 767 O O . ALA A 1 97 ? 3.039 13.604 -5.600 1.00 93.19 97 ALA A O 1
ATOM 768 N N . GLU A 1 98 ? 4.016 15.494 -4.920 1.00 93.38 98 GLU A N 1
ATOM 769 C CA . GLU A 1 98 ? 4.788 15.752 -6.133 1.00 93.38 98 GLU A CA 1
ATOM 770 C C . GLU A 1 98 ? 5.785 14.634 -6.448 1.00 93.38 98 GLU A C 1
ATOM 772 O O . GLU A 1 98 ? 6.122 14.432 -7.615 1.00 93.38 98 GLU A O 1
ATOM 777 N N . TYR A 1 99 ? 6.250 13.892 -5.433 1.00 92.38 99 TYR A N 1
ATOM 778 C CA . TYR A 1 99 ? 7.202 12.805 -5.638 1.00 92.38 99 TYR A CA 1
ATOM 779 C C . TYR A 1 99 ? 6.593 11.695 -6.495 1.00 92.38 99 TYR A C 1
ATOM 781 O O . TYR A 1 99 ? 7.252 11.229 -7.419 1.00 92.38 99 TYR A O 1
ATOM 789 N N . TYR A 1 100 ? 5.346 11.292 -6.228 1.00 90.88 100 TYR A N 1
ATOM 790 C CA . TYR A 1 100 ? 4.626 10.268 -7.001 1.00 90.88 100 TYR A CA 1
ATOM 791 C C . TYR A 1 100 ? 3.613 10.845 -7.998 1.00 90.88 100 TYR A C 1
ATOM 793 O O . TYR A 1 100 ? 2.995 10.081 -8.731 1.00 90.88 100 TYR A O 1
ATOM 801 N N . GLN A 1 101 ? 3.489 12.174 -8.078 1.00 90.19 101 GLN A N 1
ATOM 802 C CA . GLN A 1 101 ? 2.490 12.868 -8.901 1.00 90.19 101 GLN A CA 1
ATOM 803 C C . GLN A 1 101 ? 1.049 12.484 -8.521 1.00 90.19 101 GLN A C 1
ATOM 805 O O . GLN A 1 101 ? 0.187 12.324 -9.386 1.00 90.19 101 GLN A O 1
ATOM 810 N N . THR A 1 102 ? 0.806 12.331 -7.221 1.00 90.12 102 THR A N 1
ATOM 811 C CA . THR A 1 102 ? -0.506 12.045 -6.632 1.00 90.12 102 THR A CA 1
ATOM 812 C C . THR A 1 102 ? -1.158 13.323 -6.105 1.00 90.12 102 THR A C 1
ATOM 814 O O . THR A 1 102 ? -0.503 14.355 -5.982 1.00 90.12 102 THR A O 1
ATOM 817 N N . GLU A 1 103 ? -2.454 13.272 -5.787 1.00 89.44 103 GLU A N 1
ATOM 818 C CA . GLU A 1 103 ? -3.171 14.409 -5.178 1.00 89.44 103 GLU A CA 1
ATOM 819 C C . GLU A 1 103 ? -2.814 14.589 -3.692 1.00 89.44 103 GLU A C 1
ATOM 821 O O . GLU A 1 103 ? -2.785 15.704 -3.174 1.00 89.44 103 GLU A O 1
ATOM 826 N N . PHE A 1 104 ? -2.504 13.487 -3.003 1.00 93.94 104 PHE A N 1
ATOM 827 C CA . PHE A 1 104 ? -2.180 13.468 -1.577 1.00 93.94 104 PHE A CA 1
ATOM 828 C C . PHE A 1 104 ? -0.754 12.974 -1.331 1.00 93.94 104 PHE A C 1
ATOM 830 O O . PHE A 1 104 ? -0.239 12.164 -2.113 1.00 93.94 104 PHE A O 1
ATOM 837 N N . PRO A 1 105 ? -0.104 13.439 -0.248 1.00 95.69 105 PRO A N 1
ATOM 838 C CA . PRO A 1 105 ? 1.192 12.924 0.158 1.00 95.69 105 PRO A CA 1
ATOM 839 C C . PRO A 1 105 ? 1.075 11.479 0.646 1.00 95.69 105 PRO A C 1
ATOM 841 O O . PRO A 1 105 ? 0.040 11.034 1.134 1.00 95.69 105 PRO A O 1
ATOM 844 N N . PHE A 1 106 ? 2.187 10.760 0.575 1.00 97.19 106 PHE A N 1
ATOM 845 C CA . PHE A 1 106 ? 2.308 9.439 1.172 1.00 97.19 106 PHE A CA 1
ATOM 846 C C . PHE A 1 106 ? 2.772 9.631 2.617 1.00 97.19 106 PHE A C 1
ATOM 848 O O . PHE A 1 106 ? 3.958 9.867 2.855 1.00 97.19 106 PHE A O 1
ATOM 855 N N . SER A 1 107 ? 1.861 9.550 3.586 1.00 96.75 107 SER A N 1
ATOM 856 C CA . SER A 1 107 ? 2.176 9.633 5.018 1.00 96.75 107 SER A CA 1
ATOM 857 C C . SER A 1 107 ? 1.516 8.510 5.818 1.00 96.75 107 SER A C 1
ATOM 859 O O . SER A 1 107 ? 0.552 7.883 5.386 1.00 96.75 107 SER A O 1
ATOM 861 N N . LEU A 1 108 ? 2.090 8.214 6.986 1.00 98.19 108 LEU A N 1
ATOM 862 C CA . LEU A 1 108 ? 1.553 7.224 7.917 1.00 98.19 108 LEU A CA 1
ATOM 863 C C . LEU A 1 108 ? 0.541 7.906 8.841 1.00 98.19 108 LEU A C 1
ATOM 865 O O . LEU A 1 108 ? 0.919 8.439 9.883 1.00 98.19 108 LEU A O 1
ATOM 869 N N . GLU A 1 109 ? -0.730 7.888 8.448 1.00 98.06 109 GLU A N 1
ATOM 870 C CA . GLU A 1 109 ? -1.821 8.482 9.225 1.00 98.06 109 GLU A CA 1
ATOM 871 C C . GLU A 1 109 ? -2.688 7.411 9.897 1.00 98.06 109 GLU A C 1
ATOM 873 O O . GLU A 1 109 ? -3.004 6.391 9.273 1.00 98.06 109 GLU A O 1
ATOM 878 N N . PRO A 1 110 ? -3.124 7.626 11.153 1.00 98.38 110 PRO A N 1
ATOM 879 C CA . PRO A 1 110 ? -4.100 6.754 11.789 1.00 98.38 110 PRO A CA 1
ATOM 880 C C . PRO A 1 110 ? -5.413 6.691 11.002 1.00 98.38 110 PRO A C 1
ATOM 882 O O . PRO A 1 110 ? -5.749 7.593 10.233 1.00 98.38 110 PRO A O 1
ATOM 885 N N . PHE A 1 111 ? -6.205 5.649 11.235 1.00 98.19 111 PHE A N 1
ATOM 886 C CA . PHE A 1 111 ? -7.528 5.498 10.655 1.00 98.19 111 PHE A CA 1
ATOM 887 C C . PHE A 1 111 ? -8.419 6.672 11.067 1.00 98.19 111 PHE A C 1
ATOM 889 O O . PHE A 1 111 ? -8.669 6.923 12.247 1.00 98.19 111 PHE A O 1
ATOM 896 N N . SER A 1 112 ? -8.911 7.392 10.068 1.00 97.75 112 SER A N 1
ATOM 897 C CA . SER A 1 112 ? -9.810 8.525 10.227 1.00 97.75 112 SER A CA 1
ATOM 898 C C . SER A 1 112 ? -10.624 8.704 8.949 1.00 97.75 112 SER A C 1
ATOM 900 O O . SER A 1 112 ? -10.282 8.148 7.903 1.00 97.75 112 SER A O 1
ATOM 902 N N . LEU A 1 113 ? -11.676 9.522 9.004 1.00 97.19 113 LEU A N 1
ATOM 903 C CA . LEU A 1 113 ? -12.436 9.875 7.804 1.00 97.19 113 LEU A CA 1
ATOM 904 C C . LEU A 1 113 ? -11.537 10.503 6.722 1.00 97.19 113 LEU A C 1
ATOM 906 O O . LEU A 1 113 ? -11.684 10.171 5.551 1.00 97.19 113 LEU A O 1
ATOM 910 N N . ALA A 1 114 ? -10.585 11.354 7.116 1.00 96.75 114 ALA A N 1
ATOM 911 C CA . ALA A 1 114 ? -9.644 11.986 6.191 1.00 96.75 114 ALA A CA 1
ATOM 912 C C . ALA A 1 114 ? -8.714 10.955 5.526 1.00 96.75 114 ALA A C 1
ATOM 914 O O . ALA A 1 114 ? -8.491 11.011 4.319 1.00 96.75 114 ALA A O 1
ATOM 915 N N . THR A 1 115 ? -8.236 9.969 6.289 1.00 97.19 115 THR A N 1
ATOM 916 C CA . THR A 1 115 ? -7.389 8.881 5.776 1.00 97.19 115 THR A CA 1
ATOM 917 C C . THR A 1 115 ? -8.136 8.033 4.744 1.00 97.19 115 THR A C 1
ATOM 919 O O . THR A 1 115 ? -7.586 7.709 3.698 1.00 97.19 115 THR A O 1
ATOM 922 N N . ILE A 1 116 ? -9.418 7.733 4.982 1.00 97.19 116 ILE A N 1
ATOM 923 C CA . ILE A 1 116 ? -10.249 6.999 4.013 1.00 97.19 116 ILE A CA 1
ATOM 924 C C . ILE A 1 116 ? -10.526 7.824 2.752 1.00 97.19 116 ILE A C 1
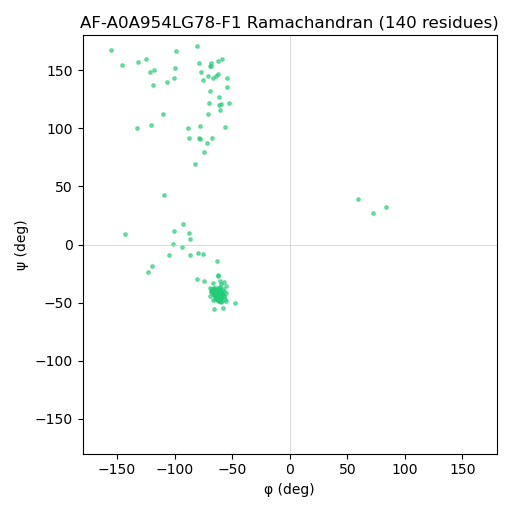ATOM 926 O O . ILE A 1 116 ? -10.483 7.277 1.655 1.00 97.19 116 ILE A O 1
ATOM 930 N N . GLN A 1 117 ? -10.762 9.132 2.873 1.00 95.88 117 GLN A N 1
ATOM 931 C CA . GLN A 1 117 ? -10.923 10.008 1.705 1.00 95.88 117 GLN A CA 1
ATOM 932 C C . GLN A 1 117 ? -9.666 10.030 0.830 1.00 95.88 117 GLN A C 1
ATOM 934 O O . GLN A 1 117 ? -9.771 9.967 -0.390 1.00 95.88 117 GLN A O 1
ATOM 939 N N . MET A 1 118 ? -8.487 10.058 1.452 1.00 95.44 118 MET A N 1
ATOM 940 C CA . MET A 1 118 ? -7.215 9.940 0.744 1.00 95.44 118 MET A CA 1
ATOM 941 C C . MET A 1 118 ? -7.098 8.594 0.011 1.00 95.44 118 MET A C 1
ATOM 943 O O . MET A 1 118 ? -6.743 8.578 -1.163 1.00 95.44 118 MET A O 1
ATOM 947 N N . PHE A 1 119 ? -7.454 7.478 0.659 1.00 96.31 119 PHE A N 1
ATOM 948 C CA . PHE A 1 119 ? -7.453 6.153 0.019 1.00 96.31 119 PHE A CA 1
ATOM 949 C C . PHE A 1 119 ? -8.375 6.100 -1.200 1.00 96.31 119 PHE A C 1
ATOM 951 O O . PHE A 1 119 ? -7.986 5.599 -2.248 1.00 96.31 119 PHE A O 1
ATOM 958 N N . MET A 1 120 ? -9.571 6.684 -1.103 1.00 94.88 120 MET A N 1
ATOM 959 C CA . MET A 1 120 ? -10.497 6.754 -2.237 1.00 94.88 120 MET A CA 1
ATOM 960 C C . MET A 1 120 ? -9.928 7.521 -3.435 1.00 94.88 120 MET A C 1
ATOM 962 O O . MET A 1 120 ? -10.281 7.208 -4.568 1.00 94.88 120 MET A O 1
ATOM 966 N N . GLU A 1 121 ? -9.077 8.521 -3.205 1.00 93.06 121 GLU A N 1
ATOM 967 C CA . GLU A 1 121 ? -8.438 9.275 -4.286 1.00 93.06 121 GLU A CA 1
ATOM 968 C C . GLU A 1 121 ? -7.223 8.541 -4.873 1.00 93.06 121 GLU A C 1
ATOM 970 O O . GLU A 1 121 ? -6.983 8.670 -6.071 1.00 93.06 121 GLU A O 1
ATOM 975 N N . PHE A 1 122 ? -6.508 7.718 -4.093 1.00 93.94 122 PHE A N 1
ATOM 976 C CA . PHE A 1 122 ? -5.481 6.816 -4.635 1.00 93.94 122 PHE A CA 1
ATOM 977 C C . PHE A 1 122 ? -6.080 5.731 -5.538 1.00 93.94 122 PHE A C 1
ATOM 979 O O . PHE A 1 122 ? -5.570 5.502 -6.630 1.00 93.94 122 PHE A O 1
ATOM 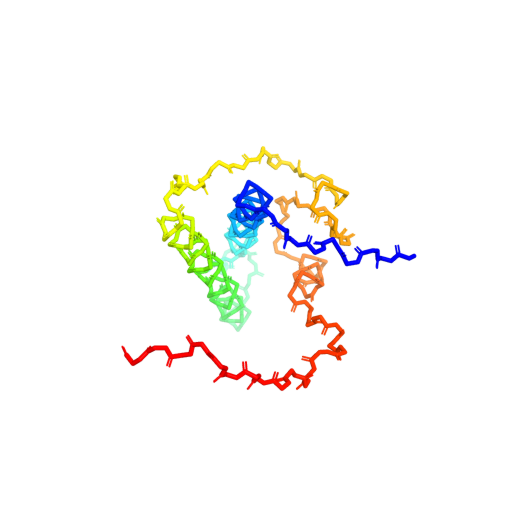986 N N . GLU A 1 123 ? -7.197 5.131 -5.123 1.00 92.88 123 GLU A N 1
ATOM 987 C CA . GLU A 1 123 ? -7.868 4.036 -5.847 1.00 92.88 123 GLU A CA 1
ATOM 988 C C . GLU A 1 123 ? -8.860 4.516 -6.913 1.00 92.88 123 GLU A C 1
ATOM 990 O O . GLU A 1 123 ? -9.616 3.735 -7.503 1.00 92.88 123 GLU A O 1
ATOM 995 N N . LYS A 1 124 ? -8.927 5.830 -7.133 1.00 90.94 124 LYS A N 1
ATOM 996 C CA . LYS A 1 124 ? -9.891 6.420 -8.050 1.00 90.94 124 LYS A CA 1
ATOM 997 C C . LYS A 1 124 ? -9.649 5.880 -9.457 1.00 90.94 124 LYS A C 1
ATOM 999 O O . LYS A 1 124 ? -8.537 6.018 -9.973 1.00 90.94 124 LYS A O 1
ATOM 1004 N N . PRO A 1 125 ? -10.680 5.327 -10.124 1.00 88.12 125 PRO A N 1
ATOM 1005 C CA . PRO A 1 125 ? -10.532 4.874 -11.493 1.00 88.12 125 PRO A CA 1
ATOM 1006 C C . PRO A 1 125 ? -10.006 6.008 -12.365 1.00 88.12 125 PRO A C 1
ATOM 1008 O O . PRO A 1 125 ? -10.494 7.142 -12.288 1.00 88.12 125 PRO A O 1
ATOM 1011 N N . ALA A 1 126 ? -9.034 5.695 -13.218 1.00 80.75 126 ALA A N 1
ATOM 1012 C CA . ALA A 1 126 ? -8.617 6.629 -14.246 1.00 80.75 126 ALA A CA 1
ATOM 1013 C C . ALA A 1 126 ? -9.841 7.057 -15.073 1.00 80.75 126 ALA A C 1
ATOM 1015 O O . ALA A 1 126 ? -10.747 6.265 -15.349 1.00 80.75 126 ALA A O 1
ATOM 1016 N N . THR A 1 127 ? -9.876 8.324 -15.483 1.00 74.50 127 THR A N 1
ATOM 1017 C CA . THR A 1 127 ? -10.852 8.801 -16.464 1.00 74.50 127 THR A CA 1
ATOM 1018 C C . THR A 1 127 ? -10.514 8.137 -17.800 1.00 74.50 127 THR A C 1
ATOM 1020 O O . THR A 1 127 ? -9.630 8.600 -18.518 1.00 74.50 127 THR A O 1
ATOM 1023 N N . ASN A 1 128 ? -11.121 6.987 -18.086 1.00 55.47 128 ASN A N 1
ATOM 1024 C CA . ASN A 1 128 ? -10.809 6.212 -19.282 1.00 55.47 128 ASN A CA 1
ATOM 1025 C C . ASN A 1 128 ? -11.325 6.921 -20.545 1.00 55.47 128 ASN A C 1
ATOM 1027 O O . ASN A 1 128 ? -12.528 6.931 -20.779 1.00 55.47 128 ASN A O 1
ATOM 1031 N N . ASP A 1 129 ? -10.409 7.399 -21.393 1.00 53.84 129 ASP A N 1
ATOM 1032 C CA . ASP A 1 129 ? -10.652 7.615 -22.834 1.00 53.84 129 ASP A CA 1
ATOM 1033 C C . ASP A 1 129 ? -10.225 6.385 -23.679 1.00 53.84 129 ASP A C 1
ATOM 1035 O O . ASP A 1 129 ? -10.399 6.366 -24.892 1.00 53.84 129 ASP A O 1
ATOM 1039 N N . PHE A 1 130 ? -9.668 5.335 -23.057 1.00 50.06 130 PHE A N 1
ATOM 1040 C CA . PHE A 1 130 ? -9.033 4.190 -23.737 1.00 50.06 130 PHE A CA 1
ATOM 1041 C C . PHE A 1 130 ? -9.831 2.878 -23.634 1.00 50.06 130 PHE A C 1
ATOM 1043 O O . PHE A 1 130 ? -9.262 1.819 -23.383 1.00 50.06 130 PHE A O 1
ATOM 1050 N N . ALA A 1 131 ? -11.155 2.927 -23.800 1.00 46.19 131 ALA A N 1
ATOM 1051 C CA . ALA A 1 131 ? -11.977 1.711 -23.815 1.00 46.19 131 ALA A CA 1
ATOM 1052 C C . ALA A 1 131 ? -11.949 0.948 -25.158 1.00 46.19 131 ALA A C 1
ATOM 1054 O O . ALA A 1 131 ? -12.460 -0.165 -25.221 1.00 46.19 131 ALA A O 1
ATOM 1055 N N . GLU A 1 132 ? -11.333 1.489 -26.212 1.00 48.72 132 GLU A N 1
ATOM 1056 C CA . GLU A 1 132 ? -11.238 0.815 -27.512 1.00 48.72 132 GLU A CA 1
ATOM 1057 C C . GLU A 1 132 ? -9.804 0.887 -28.042 1.00 48.72 132 GLU A C 1
ATOM 1059 O O . GLU A 1 132 ? -9.356 1.903 -28.569 1.00 48.72 132 GLU A O 1
ATOM 1064 N N . GLY A 1 133 ? -9.059 -0.203 -27.870 1.00 47.44 133 GLY A N 1
ATOM 1065 C CA . GLY A 1 133 ? -7.878 -0.489 -28.674 1.00 47.44 133 GLY A CA 1
ATOM 1066 C C . GLY A 1 133 ? -8.205 -1.670 -29.575 1.00 47.44 133 GLY A C 1
ATOM 1067 O O . GLY A 1 133 ? -8.397 -2.776 -29.072 1.00 47.44 133 GLY A O 1
ATOM 1068 N N . GLU A 1 134 ? -8.292 -1.454 -30.888 1.00 45.59 134 GLU A N 1
ATOM 1069 C CA . GLU A 1 134 ? -8.275 -2.565 -31.838 1.00 45.59 134 GLU A CA 1
ATOM 1070 C C . GLU A 1 134 ? -6.936 -3.291 -31.695 1.00 45.59 134 GLU A C 1
ATOM 1072 O O . GLU A 1 134 ? -5.860 -2.709 -31.846 1.00 45.59 134 GLU A O 1
ATOM 1077 N N . VAL A 1 135 ? -7.000 -4.575 -31.356 1.00 50.50 135 VAL A N 1
ATOM 1078 C CA . VAL A 1 135 ? -5.821 -5.435 -31.340 1.00 50.50 135 VAL A CA 1
ATOM 1079 C C . VAL A 1 135 ? -5.543 -5.832 -32.789 1.00 50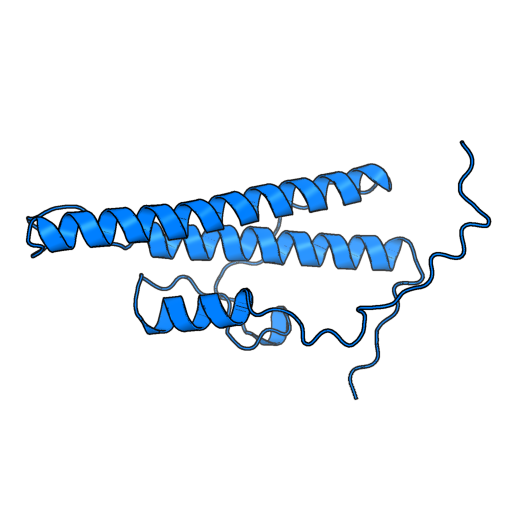.50 135 VAL A C 1
ATOM 1081 O O . VAL A 1 135 ? -6.086 -6.824 -33.272 1.00 50.50 135 VAL A O 1
ATOM 1084 N N . GLU A 1 136 ? -4.711 -5.071 -33.504 1.00 51.59 136 GLU A N 1
ATOM 1085 C CA . GLU A 1 136 ? -4.136 -5.535 -34.775 1.00 51.59 136 GLU A CA 1
ATOM 1086 C C . GLU A 1 136 ? -3.091 -6.621 -34.475 1.00 51.59 136 GLU A C 1
ATOM 1088 O O . GLU A 1 136 ? -1.905 -6.376 -34.254 1.00 51.59 136 GLU A O 1
ATOM 1093 N N . GLY A 1 137 ? -3.571 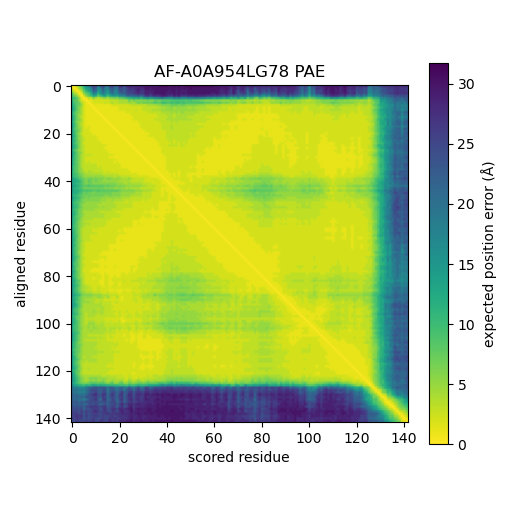-7.859 -34.382 1.00 49.12 137 GLY A N 1
ATOM 1094 C CA . GLY A 1 137 ? -2.766 -9.042 -34.118 1.00 49.12 137 GLY A CA 1
ATOM 1095 C C . GLY A 1 137 ? -2.091 -9.596 -35.371 1.00 49.12 137 GLY A C 1
ATOM 1096 O O . GLY A 1 137 ? -2.416 -10.706 -35.769 1.00 49.12 137 GLY A O 1
ATOM 1097 N N . ASP A 1 138 ? -1.109 -8.889 -35.930 1.00 51.16 138 ASP A N 1
ATOM 1098 C CA . ASP A 1 138 ? -0.210 -9.433 -36.972 1.00 51.16 138 ASP A CA 1
ATOM 1099 C C . ASP A 1 138 ? 1.084 -10.044 -36.384 1.00 51.16 138 ASP A C 1
ATOM 1101 O O . ASP A 1 138 ? 2.079 -10.253 -37.077 1.00 51.16 138 ASP A O 1
ATOM 1105 N N . GLY A 1 139 ? 1.092 -10.353 -35.081 1.00 49.12 139 GLY A N 1
ATOM 1106 C CA . GLY A 1 139 ? 2.290 -10.825 -34.374 1.00 49.12 139 GLY A CA 1
ATOM 1107 C C . GLY A 1 139 ? 2.078 -11.893 -33.303 1.00 49.12 139 GLY A C 1
ATOM 1108 O O . GLY A 1 139 ? 3.023 -12.203 -32.579 1.00 49.12 139 GLY A O 1
ATOM 1109 N N . LEU A 1 140 ? 0.881 -12.474 -33.178 1.00 41.34 140 LEU A N 1
ATOM 1110 C CA . LEU A 1 140 ? 0.679 -13.617 -32.284 1.00 41.34 140 LEU A CA 1
ATOM 1111 C C . LEU A 1 140 ? 1.217 -14.881 -32.963 1.00 41.34 140 LEU A C 1
ATOM 1113 O O . LEU A 1 140 ? 0.522 -15.554 -33.722 1.00 41.34 140 LEU A O 1
ATOM 1117 N N . VAL A 1 141 ? 2.494 -15.173 -32.716 1.00 49.84 141 VAL A N 1
ATOM 1118 C CA . VAL A 1 141 ? 3.072 -16.489 -33.004 1.00 49.84 141 VAL A CA 1
ATOM 1119 C C . VAL A 1 141 ? 2.446 -17.495 -32.019 1.00 49.84 141 VAL A C 1
ATOM 1121 O O . VAL A 1 141 ? 2.375 -17.157 -30.835 1.00 49.84 141 VAL A O 1
ATOM 1124 N N . PRO A 1 142 ? 1.960 -18.667 -32.483 1.00 50.16 142 PRO A N 1
ATOM 1125 C CA . PRO A 1 142 ? 1.299 -19.663 -31.635 1.00 50.16 142 PRO A CA 1
ATOM 1126 C C . PRO A 1 142 ? 2.137 -20.143 -30.447 1.00 50.16 142 PRO A C 1
ATOM 1128 O O . PRO A 1 142 ? 3.376 -20.255 -30.606 1.00 50.16 142 PRO A O 1
#

Nearest PDB structures (foldseek):
  7x1w-assembly1_A  TM=6.999E-01  e=4.989E+00  Homo sapiens
  7x0t-assembly1_A  TM=6.888E-01  e=5.611E+00  Homo sapiens
  7wiw-assembly1_A  TM=5.947E-01  e=4.184E+00  Mycobacterium tuberculosis H37Rv
  6v9z-assembly1_B  TM=6.279E-01  e=8.460E+00  Acetivibrio thermocellus ATCC 27405

Solvent-accessible surface area (backbone atoms only — not comparable to full-atom values): 8447 Å² total; per-residue (Å²): 133,86,75,80,78,73,74,85,48,72,67,52,46,51,49,53,41,44,54,48,19,26,46,28,53,47,50,22,52,32,34,47,44,17,37,71,56,50,80,83,53,56,92,76,78,39,55,74,69,53,42,53,50,44,50,54,51,34,51,52,38,48,50,51,23,48,49,27,52,51,48,30,50,50,42,31,49,53,31,44,75,74,76,40,78,67,54,86,68,60,82,73,79,64,40,60,20,76,79,77,71,47,98,59,56,51,53,83,51,57,65,45,75,68,51,51,54,51,49,53,62,73,70,48,76,74,88,77,86,74,88,77,75,84,80,83,75,88,73,79,75,132

pLDDT: mean 89.71, std 17.03, range [33.53, 98.75]

Mean predicted aligned error: 7.19 Å

Secondary structure (DSSP, 8-state):
--------SHHHHHHHHHHHHHHHHHHHHHHHHHHHTS--SGGGT--HHHHHHHHHHHHHHHHHHHHHHHHHHHHHHHHHHTTPPP----PPSPB-HHHHT-SS-B----S-HHHHHHHHHHSPPP--S-S------S----